Protein AF-A0A016VC95-F1 (afdb_monomer_lite)

Foldseek 3Di:
DDDPPDQDPQVVPDPAPADWDWDADPVGRTHIDHDDQPQWDQDPVRDTHGDPQPQDQDPVRDRDRPPPPPVRCPVDQVNLVVCLVVVNSAPDPWHWDFDADPVRDGPDIATHEDPPFDDRRSPDGDVVRVVVVVVVVPCPPVVVVVVVVVVVVVVVVVVVVVVVVVVVVVD

Secondary structure (DSSP, 8-state):
--PPP----GGGT---SSEEEEEE-TTS-EEEEEEPPTTEEE-TTSPEEEPP---EEPTTS-EE------S---S-HHHHHHHHHHT-SS-TT-EEEEEE-TTS-EEEEEEEPPTTEESSSS-EE-HHHHHHHHHHHT---HHHHHHHHHHHHHHHHHHHHHHHHHHHHH-

Sequence (171 aa):
MFQPASSSNPCAISGCQWMCVSIPNAEGEMQPECLCPDGYEEHYDGDCIPIEETAVQDARGQLIPASVPKDHSHVGVAWMKERCLAGDGCLNGGQCQDIKNEHGRVTKIICSCESPYEGIRCERMNPEKELARLLATSSRPIWMTLLFTIIFLALIVAAFFISYRYIDVIR

Radius of gyration: 30.55 Å; chains: 1; bounding box: 76×46×98 Å

Organism: NCBI:txid53326

pLDDT: mean 75.47, std 14.61, range [33.75, 95.56]

Structure (mmCIF, N/CA/C/O backbone):
data_AF-A0A016VC95-F1
#
_entry.id   AF-A0A016VC95-F1
#
loop_
_atom_site.group_PDB
_atom_site.id
_atom_site.type_symbol
_atom_site.label_atom_id
_atom_site.label_alt_id
_atom_site.label_comp_id
_atom_site.label_asym_id
_atom_site.label_entity_id
_atom_site.label_seq_id
_atom_site.pdbx_PDB_ins_code
_atom_site.Cartn_x
_atom_site.Cartn_y
_atom_site.Cartn_z
_atom_site.occupancy
_atom_site.B_iso_or_equiv
_atom_site.auth_seq_id
_atom_site.auth_comp_id
_atom_site.auth_asym_id
_atom_site.auth_atom_id
_atom_site.pdbx_PDB_model_num
ATOM 1 N N . MET A 1 1 ? 40.319 -11.242 -28.858 1.00 33.75 1 MET A N 1
ATOM 2 C CA . MET A 1 1 ? 38.955 -11.087 -28.314 1.00 33.75 1 MET A CA 1
ATOM 3 C C . MET A 1 1 ? 39.091 -11.028 -26.804 1.00 33.75 1 MET A C 1
ATOM 5 O O . MET A 1 1 ? 39.423 -12.039 -26.206 1.00 33.75 1 MET A O 1
ATOM 9 N N . PHE A 1 2 ? 38.983 -9.835 -26.221 1.00 44.56 2 PHE A N 1
ATOM 10 C CA . PHE A 1 2 ? 38.993 -9.648 -24.769 1.00 44.56 2 PHE A CA 1
ATOM 11 C C . PHE A 1 2 ? 37.550 -9.867 -24.306 1.00 44.56 2 PHE A C 1
ATOM 13 O O . PHE A 1 2 ? 36.691 -9.034 -24.580 1.00 44.56 2 PHE A O 1
ATOM 20 N N . GLN A 1 3 ? 37.249 -11.020 -23.712 1.00 41.03 3 GLN A N 1
ATOM 21 C CA . GLN A 1 3 ? 36.020 -11.154 -22.934 1.00 41.03 3 GLN A CA 1
ATOM 22 C C . GLN A 1 3 ? 36.283 -10.452 -21.598 1.00 41.03 3 GLN A C 1
ATOM 24 O O . GLN A 1 3 ? 37.210 -10.871 -20.900 1.00 41.03 3 GLN A O 1
ATOM 29 N N . PRO A 1 4 ? 35.554 -9.380 -21.239 1.00 48.00 4 PRO A N 1
ATOM 30 C CA . PRO A 1 4 ? 35.618 -8.887 -19.874 1.00 48.00 4 PRO A CA 1
ATOM 31 C C . PRO A 1 4 ? 35.149 -10.010 -18.942 1.00 48.00 4 PRO A C 1
ATOM 33 O O . PRO A 1 4 ? 34.260 -10.792 -19.293 1.00 48.00 4 PRO A O 1
ATOM 36 N N . ALA A 1 5 ? 35.811 -10.127 -17.791 1.00 52.81 5 ALA A N 1
ATOM 37 C CA . ALA A 1 5 ? 35.468 -11.107 -16.770 1.00 52.81 5 ALA A CA 1
ATOM 38 C C . ALA A 1 5 ? 33.980 -11.004 -16.406 1.00 52.81 5 ALA A C 1
ATOM 40 O O . ALA A 1 5 ? 33.376 -9.944 -16.566 1.00 52.81 5 ALA A O 1
ATOM 41 N N . SER A 1 6 ? 33.401 -12.105 -15.915 1.00 52.97 6 SER A N 1
ATOM 42 C CA . SER A 1 6 ? 32.040 -12.146 -15.377 1.00 52.97 6 SER A CA 1
ATOM 43 C C . SER A 1 6 ? 31.842 -10.973 -14.416 1.00 52.97 6 SER A C 1
ATOM 45 O O . SER A 1 6 ? 32.340 -11.023 -13.291 1.00 52.97 6 SER A O 1
ATOM 47 N N . SER A 1 7 ? 31.183 -9.901 -14.866 1.00 60.19 7 SER A N 1
ATOM 48 C CA . SER A 1 7 ? 30.931 -8.743 -14.018 1.00 60.19 7 SER A CA 1
ATOM 49 C C . SER A 1 7 ? 30.010 -9.226 -12.908 1.00 60.19 7 SER A C 1
ATOM 51 O O . SER A 1 7 ? 28.845 -9.545 -13.156 1.00 60.19 7 SER A O 1
ATOM 53 N N . SER A 1 8 ? 30.549 -9.367 -11.701 1.00 67.62 8 SER A N 1
ATOM 54 C CA . SER A 1 8 ? 29.757 -9.594 -10.500 1.00 67.62 8 SER A CA 1
ATOM 55 C C . SER A 1 8 ? 28.670 -8.530 -10.473 1.00 67.62 8 SER A C 1
ATOM 57 O O . SER A 1 8 ? 29.003 -7.349 -10.497 1.00 67.62 8 SER A O 1
ATOM 59 N N . ASN A 1 9 ? 27.396 -8.930 -10.490 1.00 71.12 9 ASN A N 1
ATOM 60 C CA . ASN A 1 9 ? 26.292 -7.985 -10.373 1.00 71.12 9 ASN A CA 1
ATOM 61 C C . ASN A 1 9 ? 26.462 -7.232 -9.040 1.00 71.12 9 ASN A C 1
ATOM 63 O O . ASN A 1 9 ? 26.278 -7.854 -7.990 1.00 71.12 9 ASN A O 1
ATOM 67 N N . PRO A 1 10 ? 26.820 -5.937 -9.051 1.00 74.44 10 PRO A N 1
AT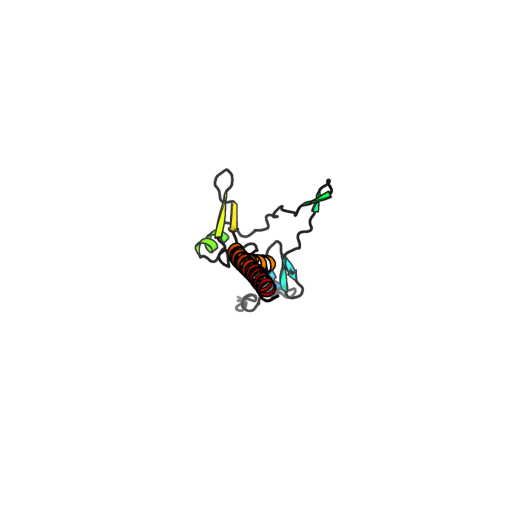OM 68 C CA . PRO A 1 10 ? 27.115 -5.209 -7.821 1.00 74.44 10 PRO A CA 1
ATOM 69 C C . PRO A 1 10 ? 25.865 -5.063 -6.939 1.00 74.44 10 PRO A C 1
ATOM 71 O O . PRO A 1 10 ? 25.970 -5.009 -5.717 1.00 74.44 10 PRO A O 1
ATOM 74 N N . CYS A 1 11 ? 24.673 -5.124 -7.541 1.00 77.94 11 CYS A N 1
ATOM 75 C CA . CYS A 1 11 ? 23.395 -5.097 -6.837 1.00 77.94 11 CYS A CA 1
ATOM 76 C C . CYS A 1 11 ? 23.025 -6.414 -6.141 1.00 77.94 11 CYS A C 1
ATOM 78 O O . CYS A 1 11 ? 22.038 -6.472 -5.416 1.00 77.94 11 CYS A O 1
ATOM 80 N N . ALA A 1 12 ? 23.785 -7.496 -6.348 1.00 73.81 12 ALA A N 1
ATOM 81 C CA . ALA A 1 12 ? 23.517 -8.766 -5.673 1.00 73.81 12 ALA A CA 1
ATOM 82 C C . ALA A 1 12 ? 23.889 -8.738 -4.178 1.00 73.81 12 ALA A C 1
ATOM 84 O O . ALA A 1 12 ? 23.423 -9.587 -3.423 1.00 73.81 12 ALA A O 1
ATOM 85 N N . ILE A 1 13 ? 24.737 -7.789 -3.763 1.00 69.12 13 ILE A N 1
ATOM 86 C CA . ILE A 1 13 ? 25.249 -7.659 -2.387 1.00 69.12 13 ILE A CA 1
ATOM 87 C C . ILE A 1 13 ? 24.727 -6.374 -1.716 1.00 69.12 13 ILE A C 1
ATOM 89 O O . ILE A 1 13 ? 24.803 -6.233 -0.499 1.00 69.12 13 ILE A O 1
ATOM 93 N N . SER A 1 14 ? 24.166 -5.435 -2.481 1.00 67.19 14 SER A N 1
ATOM 94 C CA . SER A 1 14 ? 23.637 -4.181 -1.941 1.00 67.19 14 SER A CA 1
ATOM 95 C C . SER A 1 14 ? 22.365 -4.414 -1.120 1.00 67.19 14 SER A C 1
ATOM 97 O O . SER A 1 14 ? 21.407 -5.003 -1.620 1.00 67.19 14 SER A O 1
ATOM 99 N N . GLY A 1 15 ? 22.320 -3.895 0.107 1.00 68.38 15 GLY A N 1
ATOM 100 C CA . GLY A 1 15 ? 21.146 -3.933 0.988 1.00 68.38 15 GLY A CA 1
ATOM 101 C C . GLY A 1 15 ? 20.076 -2.882 0.667 1.00 68.38 15 GLY A C 1
ATOM 102 O O . GLY A 1 15 ? 19.422 -2.409 1.588 1.00 68.38 15 GLY A O 1
ATOM 103 N N . CYS A 1 16 ? 19.923 -2.474 -0.599 1.00 72.69 16 CYS A N 1
ATOM 104 C CA . CYS A 1 16 ? 18.989 -1.410 -0.973 1.00 72.69 16 CYS A CA 1
ATOM 105 C C . CYS A 1 16 ? 17.546 -1.793 -0.623 1.00 72.69 16 CYS A C 1
ATOM 107 O O . CYS A 1 16 ? 17.076 -2.874 -0.981 1.00 72.69 16 CYS A O 1
ATOM 109 N N . GLN A 1 17 ? 16.819 -0.870 0.006 1.00 70.75 17 GLN A N 1
ATOM 110 C CA . GLN A 1 17 ? 15.420 -1.076 0.381 1.00 70.75 17 GLN A CA 1
ATOM 111 C C . GLN A 1 17 ? 14.477 -1.139 -0.837 1.00 70.75 17 GLN A C 1
ATOM 113 O O . GLN A 1 17 ? 13.483 -1.866 -0.806 1.00 70.75 17 GLN A O 1
ATOM 118 N N . TRP A 1 18 ? 14.780 -0.387 -1.904 1.00 72.94 18 TRP A N 1
ATOM 119 C CA . TRP A 1 18 ? 13.865 -0.169 -3.032 1.00 72.94 18 TRP A CA 1
ATOM 120 C C . TRP A 1 18 ? 14.411 -0.650 -4.374 1.00 72.94 18 TRP A C 1
ATOM 122 O O . TRP A 1 18 ? 14.009 -1.704 -4.866 1.00 72.94 18 TRP A O 1
ATOM 132 N N . MET A 1 19 ? 15.297 0.129 -4.994 1.00 79.19 19 MET A N 1
ATOM 133 C CA . MET A 1 19 ? 15.866 -0.175 -6.303 1.00 79.19 19 MET A CA 1
ATOM 134 C C . MET A 1 19 ? 17.382 -0.050 -6.240 1.00 79.19 19 MET A C 1
ATOM 136 O O . MET A 1 19 ? 17.891 0.901 -5.661 1.00 79.19 19 MET A O 1
ATOM 140 N N . CYS A 1 20 ? 18.092 -1.000 -6.848 1.00 81.62 20 CYS A N 1
ATOM 141 C CA . CYS A 1 20 ? 19.530 -0.903 -7.064 1.00 81.62 20 CYS A CA 1
ATOM 142 C C . CYS A 1 20 ? 19.821 -0.800 -8.555 1.00 81.62 20 CYS A C 1
ATOM 144 O O . CYS A 1 20 ? 19.288 -1.578 -9.354 1.00 81.62 20 CYS A O 1
ATOM 146 N N . VAL A 1 21 ? 20.693 0.133 -8.915 1.00 84.50 21 VAL A N 1
ATOM 147 C CA . VAL A 1 21 ? 21.229 0.289 -10.264 1.00 84.50 21 VAL A CA 1
ATOM 148 C C . VAL A 1 21 ? 22.749 0.189 -10.227 1.00 84.50 21 VAL A C 1
ATOM 150 O O . VAL A 1 21 ? 23.387 0.540 -9.243 1.00 84.50 21 VAL A O 1
ATOM 153 N N . SER A 1 22 ? 23.345 -0.331 -1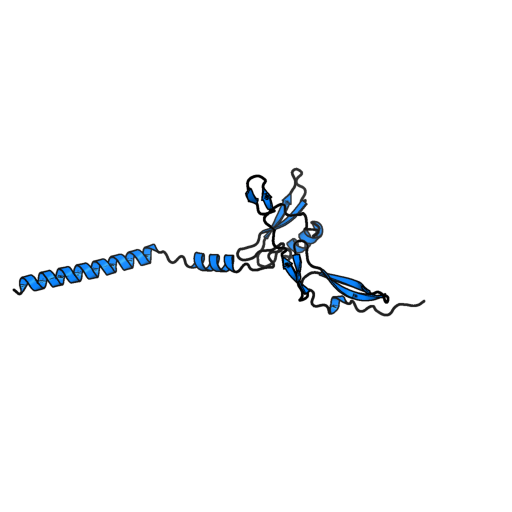1.296 1.00 84.81 22 SER A N 1
ATOM 154 C CA . SER A 1 22 ? 24.798 -0.448 -11.414 1.00 84.81 22 SER A CA 1
ATOM 155 C C . SER A 1 22 ? 25.350 0.715 -12.239 1.00 84.81 22 SER A C 1
ATOM 157 O O . SER A 1 22 ? 25.070 0.776 -13.441 1.00 84.81 22 SER A O 1
ATOM 159 N N . ILE A 1 23 ? 26.131 1.605 -11.627 1.00 83.69 23 ILE A N 1
ATOM 160 C CA . ILE A 1 23 ? 26.685 2.808 -12.267 1.00 83.69 23 ILE A CA 1
ATOM 161 C C . ILE A 1 23 ? 28.218 2.706 -12.337 1.00 83.69 23 ILE A C 1
ATOM 163 O O . ILE A 1 23 ? 28.844 2.309 -11.354 1.00 83.69 23 ILE A O 1
ATOM 167 N N . PRO A 1 24 ? 28.853 3.014 -13.483 1.00 83.06 24 PRO A N 1
ATOM 168 C CA . PRO A 1 24 ? 30.310 3.039 -13.582 1.00 83.06 24 PRO A CA 1
ATOM 169 C C . PRO A 1 24 ? 30.907 4.258 -12.855 1.00 83.06 24 PRO A C 1
ATOM 171 O O . PRO A 1 24 ? 30.435 5.380 -13.040 1.00 83.06 24 PRO A O 1
ATOM 174 N N . ASN A 1 25 ? 31.971 4.055 -12.072 1.00 79.88 25 ASN A N 1
ATOM 175 C CA . ASN A 1 25 ? 32.770 5.144 -11.492 1.00 79.88 25 ASN A CA 1
ATOM 176 C C . ASN A 1 25 ? 33.700 5.798 -12.539 1.00 79.88 25 ASN A C 1
ATOM 178 O O . ASN A 1 25 ? 33.730 5.403 -13.708 1.00 79.88 25 ASN A O 1
ATOM 182 N N . ALA A 1 26 ? 34.475 6.808 -12.122 1.00 81.06 26 ALA A N 1
ATOM 183 C CA . ALA A 1 26 ? 35.408 7.530 -12.996 1.00 81.06 26 ALA A CA 1
ATOM 184 C C . ALA A 1 26 ? 36.492 6.618 -13.611 1.00 81.06 26 ALA A C 1
ATOM 186 O O . ALA A 1 26 ? 37.034 6.918 -14.675 1.00 81.06 26 ALA A O 1
ATOM 187 N N . GLU A 1 27 ? 36.767 5.487 -12.966 1.00 80.88 27 GLU A N 1
ATOM 188 C CA . GLU A 1 27 ? 37.722 4.460 -13.370 1.00 80.88 27 GLU A CA 1
ATOM 189 C C . GLU A 1 27 ? 37.092 3.352 -14.244 1.00 80.88 27 GLU A C 1
ATOM 191 O O . GLU A 1 27 ? 37.810 2.505 -14.776 1.00 80.88 27 GLU A O 1
ATOM 196 N N . GLY A 1 28 ? 35.767 3.372 -14.446 1.00 75.88 28 GLY A N 1
ATOM 197 C CA . GLY A 1 28 ? 35.016 2.405 -15.256 1.00 75.88 28 GLY A CA 1
ATOM 198 C C . GLY A 1 28 ? 34.601 1.119 -14.526 1.00 75.88 28 GLY A C 1
ATOM 199 O O . GLY A 1 28 ? 34.115 0.184 -15.165 1.00 75.88 28 GLY A O 1
ATOM 200 N N . GLU A 1 29 ? 34.774 1.051 -13.208 1.00 80.19 29 GLU A N 1
ATOM 201 C CA . GLU A 1 29 ? 34.301 -0.036 -12.349 1.00 80.19 29 GLU A CA 1
ATOM 202 C C . GLU A 1 29 ? 32.818 0.151 -11.994 1.00 80.19 29 GLU A C 1
ATOM 204 O O . GLU A 1 29 ? 32.375 1.246 -11.652 1.00 80.19 29 GLU A O 1
ATOM 209 N N . MET A 1 30 ? 32.037 -0.931 -12.058 1.00 78.88 30 MET A N 1
ATOM 210 C CA . MET A 1 30 ? 30.594 -0.901 -11.790 1.00 78.88 30 MET A CA 1
ATOM 211 C C . MET A 1 30 ? 30.319 -0.914 -10.281 1.00 78.88 30 MET A C 1
ATOM 213 O O . MET A 1 30 ? 30.624 -1.901 -9.611 1.00 78.88 30 MET A O 1
ATOM 217 N N . GLN A 1 31 ? 29.688 0.138 -9.763 1.00 82.12 31 GLN A N 1
ATOM 218 C CA . GLN A 1 31 ? 29.276 0.264 -8.363 1.00 82.12 31 GLN A CA 1
ATOM 219 C C . GLN A 1 31 ? 27.747 0.176 -8.222 1.00 82.12 31 GLN A C 1
ATOM 221 O O . GLN A 1 31 ? 27.030 0.555 -9.150 1.00 82.12 31 GLN A O 1
ATOM 226 N N . PRO A 1 32 ? 27.225 -0.362 -7.105 1.00 83.38 32 PRO A N 1
ATOM 227 C CA . PRO A 1 32 ? 25.795 -0.347 -6.831 1.00 83.38 32 PRO A CA 1
ATOM 228 C C . PRO A 1 32 ? 25.375 1.014 -6.268 1.00 83.38 32 PRO A C 1
ATOM 230 O O . PRO A 1 32 ? 26.013 1.526 -5.352 1.00 83.38 32 PRO A O 1
ATOM 233 N N . GLU A 1 33 ? 24.272 1.555 -6.768 1.00 83.69 33 GLU A N 1
ATOM 234 C CA . GLU A 1 33 ? 23.639 2.773 -6.265 1.00 83.69 33 GLU A CA 1
ATOM 235 C C . GLU A 1 33 ? 22.174 2.479 -5.932 1.00 83.69 33 GLU A C 1
ATOM 237 O O . GLU A 1 33 ? 21.452 1.876 -6.737 1.00 83.69 33 GLU A O 1
ATOM 242 N N . CYS A 1 34 ? 21.747 2.853 -4.724 1.00 81.81 34 CYS A N 1
ATOM 243 C CA . CYS A 1 34 ? 20.370 2.682 -4.278 1.00 81.81 34 CYS A CA 1
ATOM 244 C C . CYS A 1 34 ? 19.548 3.904 -4.693 1.00 81.81 34 CYS A C 1
ATOM 246 O O . CYS A 1 34 ? 19.919 5.030 -4.391 1.00 81.81 34 CYS A O 1
ATOM 248 N N . LEU A 1 35 ? 18.417 3.684 -5.360 1.00 81.75 35 LEU A N 1
ATOM 249 C CA . LEU A 1 35 ? 17.508 4.755 -5.758 1.00 81.75 35 LEU A CA 1
ATOM 250 C C . LEU A 1 35 ? 16.230 4.713 -4.928 1.00 81.75 35 LEU A C 1
ATOM 252 O O . LEU A 1 35 ? 15.617 3.651 -4.754 1.00 81.75 35 LEU A O 1
ATOM 256 N N . CYS A 1 36 ? 15.811 5.892 -4.472 1.00 79.50 36 CYS A N 1
ATOM 257 C CA . CYS A 1 36 ? 14.536 6.076 -3.802 1.00 79.50 36 CYS A CA 1
ATOM 258 C C . CYS A 1 36 ? 13.382 6.206 -4.801 1.00 79.50 36 CYS A C 1
ATOM 260 O O . CYS A 1 36 ? 13.561 6.749 -5.894 1.00 79.50 36 CYS A O 1
ATOM 262 N N . PRO A 1 37 ? 12.187 5.699 -4.448 1.00 71.69 37 PRO A N 1
ATOM 263 C CA . PRO A 1 37 ? 10.993 5.923 -5.244 1.00 71.69 37 PRO A CA 1
ATOM 264 C C . PRO A 1 37 ? 10.626 7.408 -5.237 1.00 71.69 37 PRO A C 1
ATOM 266 O O . PRO A 1 37 ? 10.889 8.130 -4.276 1.00 71.69 37 PRO A O 1
ATOM 269 N N . ASP A 1 38 ? 9.969 7.862 -6.296 1.00 64.62 38 ASP A N 1
ATOM 270 C CA . ASP A 1 38 ? 9.523 9.245 -6.372 1.00 64.62 38 ASP A CA 1
ATOM 271 C C . ASP A 1 38 ? 8.610 9.619 -5.182 1.00 64.62 38 ASP A C 1
ATOM 273 O O . ASP A 1 38 ? 7.774 8.831 -4.728 1.00 64.62 38 ASP A O 1
ATOM 277 N N . GLY A 1 39 ? 8.746 10.855 -4.692 1.00 62.31 39 GLY A N 1
ATOM 278 C CA . GLY A 1 39 ? 8.086 11.308 -3.461 1.00 62.31 39 GLY A CA 1
ATOM 279 C C . GLY A 1 39 ? 8.852 10.950 -2.184 1.00 62.31 39 GLY A C 1
ATOM 280 O O . GLY A 1 39 ? 8.385 11.272 -1.093 1.00 62.31 39 GLY A O 1
ATOM 281 N N . TYR A 1 40 ? 10.024 10.329 -2.319 1.00 71.19 40 TYR A N 1
ATOM 282 C CA . TYR A 1 40 ? 10.961 10.065 -1.238 1.00 71.19 40 TYR A CA 1
ATOM 283 C C . TYR A 1 40 ? 12.327 10.688 -1.554 1.00 71.19 40 TYR A C 1
ATOM 285 O O . TYR A 1 40 ? 12.731 10.770 -2.713 1.00 71.19 40 TYR A O 1
ATOM 293 N N . GLU A 1 41 ? 13.024 11.138 -0.519 1.00 77.50 41 GLU A N 1
ATOM 294 C CA . GLU A 1 41 ? 14.411 11.590 -0.576 1.00 77.50 41 GLU A CA 1
ATOM 295 C C . GLU A 1 41 ? 15.324 10.596 0.145 1.00 77.50 41 GLU A C 1
ATOM 297 O O . GLU A 1 41 ? 14.902 9.870 1.050 1.00 77.50 41 GLU A O 1
ATOM 302 N N . GLU A 1 42 ? 16.577 10.538 -0.296 1.00 75.94 42 GLU A N 1
ATOM 303 C CA . GLU A 1 42 ? 17.598 9.709 0.332 1.00 75.94 42 GLU A CA 1
ATOM 304 C C . GLU A 1 42 ? 18.018 10.338 1.666 1.00 75.94 42 GLU A C 1
ATOM 306 O O . GLU A 1 42 ? 18.434 11.498 1.730 1.00 75.94 42 GLU A O 1
ATOM 311 N N . HIS A 1 43 ? 17.886 9.573 2.745 1.00 77.00 43 HIS A N 1
ATOM 312 C CA . HIS A 1 43 ? 18.376 9.939 4.063 1.00 77.00 43 HIS A CA 1
ATOM 313 C C . HIS A 1 43 ? 19.867 9.612 4.194 1.00 77.00 43 HIS A C 1
ATOM 315 O O . HIS A 1 43 ? 20.404 8.781 3.469 1.00 77.00 43 HIS A O 1
ATOM 321 N N . TYR A 1 44 ? 20.539 10.220 5.172 1.00 66.56 44 TYR A N 1
ATOM 322 C CA . TYR A 1 44 ? 21.982 10.053 5.388 1.00 66.56 44 TYR A CA 1
ATOM 323 C C . TYR A 1 44 ? 22.434 8.597 5.612 1.00 66.56 44 TYR A C 1
ATOM 325 O O . TYR A 1 44 ? 23.604 8.292 5.393 1.00 66.56 44 TYR A O 1
ATOM 333 N N . ASP A 1 45 ? 21.517 7.713 6.012 1.00 68.19 45 ASP A N 1
ATOM 334 C CA . ASP A 1 45 ? 21.768 6.284 6.229 1.00 68.19 45 ASP A CA 1
ATOM 335 C C . ASP A 1 45 ? 21.504 5.410 4.980 1.00 68.19 45 ASP A C 1
ATOM 337 O O . ASP A 1 45 ? 21.640 4.189 5.044 1.00 68.19 45 ASP A O 1
ATOM 341 N N . GLY A 1 46 ? 21.136 6.008 3.837 1.00 66.88 46 GLY A N 1
ATOM 342 C CA . GLY A 1 46 ? 20.747 5.297 2.607 1.00 66.88 46 GLY A CA 1
ATOM 343 C C . GLY A 1 46 ? 19.292 4.801 2.598 1.00 66.88 46 GLY A C 1
ATOM 344 O O . GLY A 1 46 ? 18.864 4.135 1.653 1.00 66.88 46 GLY A O 1
ATOM 345 N N . ASP A 1 47 ? 18.528 5.129 3.642 1.00 71.75 47 ASP A N 1
ATOM 346 C CA . ASP A 1 47 ? 17.093 4.866 3.739 1.00 71.75 47 ASP A CA 1
ATOM 347 C C . ASP A 1 47 ? 16.285 5.936 3.001 1.00 71.75 47 ASP A C 1
ATOM 349 O O . ASP A 1 47 ? 16.643 7.111 2.982 1.00 71.75 47 ASP A O 1
ATOM 353 N N . CYS A 1 48 ? 15.148 5.552 2.426 1.00 77.94 48 CYS A N 1
ATOM 354 C CA . CYS A 1 48 ? 14.282 6.491 1.719 1.00 77.94 48 CYS A CA 1
ATOM 355 C C . CYS A 1 48 ? 13.215 7.058 2.659 1.00 77.94 48 CYS A C 1
ATOM 357 O O . CYS A 1 48 ? 12.345 6.321 3.134 1.00 77.94 48 CYS A O 1
ATOM 359 N N . ILE A 1 49 ? 13.238 8.372 2.888 1.00 74.94 49 ILE A N 1
ATOM 360 C CA . ILE A 1 49 ? 12.246 9.082 3.708 1.00 74.94 49 ILE A CA 1
ATOM 361 C C . ILE A 1 49 ? 11.263 9.851 2.822 1.00 74.94 49 ILE A C 1
ATOM 363 O O . ILE A 1 49 ? 11.649 10.338 1.765 1.00 74.94 49 ILE A O 1
ATOM 367 N N . PRO A 1 50 ? 9.972 9.933 3.184 1.00 67.75 50 PRO A N 1
ATOM 368 C CA . PRO A 1 50 ? 9.004 10.673 2.385 1.00 67.75 50 PRO A CA 1
ATOM 369 C C . PRO A 1 50 ? 9.363 12.158 2.380 1.00 67.75 50 PRO A C 1
ATOM 371 O O . PRO A 1 50 ? 9.657 12.726 3.429 1.00 67.75 50 PRO A O 1
ATOM 374 N N . ILE A 1 51 ? 9.273 12.792 1.214 1.00 71.12 51 ILE A N 1
ATOM 375 C CA . ILE A 1 51 ? 9.389 14.245 1.113 1.00 71.12 51 ILE A CA 1
ATOM 376 C C . ILE A 1 51 ? 8.194 14.832 1.869 1.00 71.12 51 ILE A C 1
ATOM 378 O O . ILE A 1 51 ? 7.046 14.590 1.490 1.00 71.12 51 ILE A O 1
ATOM 382 N N . GLU A 1 52 ? 8.447 15.572 2.951 1.00 59.03 52 GLU A N 1
ATOM 383 C CA . GLU A 1 52 ? 7.382 16.256 3.685 1.00 59.03 52 GLU A CA 1
ATOM 384 C C . GLU A 1 52 ? 6.648 17.205 2.728 1.00 59.03 52 GLU A C 1
ATOM 386 O O . GLU A 1 52 ? 7.230 18.132 2.155 1.00 59.03 52 GLU A O 1
ATOM 391 N N . GLU A 1 53 ? 5.353 16.947 2.514 1.00 55.91 53 GLU A N 1
ATOM 392 C CA . GLU A 1 53 ? 4.489 17.802 1.708 1.00 55.91 53 GLU A CA 1
ATOM 393 C C . GLU A 1 53 ? 4.436 19.190 2.354 1.00 55.91 53 GLU A C 1
ATOM 395 O O . GLU A 1 53 ? 3.688 19.437 3.301 1.00 55.91 53 GLU A O 1
ATOM 400 N N . THR A 1 54 ? 5.241 20.123 1.844 1.00 47.56 54 THR A N 1
ATOM 401 C CA . THR A 1 54 ? 5.114 21.532 2.214 1.00 47.56 54 THR A CA 1
ATOM 402 C C . THR A 1 54 ? 3.707 21.995 1.839 1.00 47.56 54 THR A C 1
ATOM 404 O O . THR A 1 54 ? 3.349 22.107 0.667 1.00 47.56 54 THR A O 1
ATOM 407 N N . ALA A 1 55 ? 2.869 22.214 2.853 1.00 51.59 55 ALA A N 1
ATOM 408 C CA . ALA A 1 55 ? 1.533 22.759 2.683 1.00 51.59 55 ALA A CA 1
ATOM 409 C C . ALA A 1 55 ? 1.648 24.152 2.051 1.00 51.59 55 ALA A C 1
ATOM 411 O O . ALA A 1 55 ? 2.131 25.100 2.675 1.00 51.59 55 ALA A O 1
ATOM 412 N N . VAL A 1 56 ? 1.230 24.277 0.793 1.00 52.19 56 VAL A N 1
ATOM 413 C CA . VAL A 1 56 ? 1.257 25.557 0.087 1.00 52.19 56 VAL A CA 1
ATOM 414 C C . VAL A 1 56 ? 0.035 26.358 0.532 1.00 52.19 56 VAL A C 1
ATOM 416 O O . VAL A 1 56 ? -1.099 25.878 0.466 1.00 52.19 56 VAL A O 1
ATOM 419 N N . GLN A 1 57 ? 0.257 27.582 1.013 1.00 49.31 57 GLN A N 1
ATOM 420 C CA . GLN A 1 57 ? -0.833 28.516 1.291 1.00 49.31 57 GLN A CA 1
ATOM 421 C C . GLN A 1 57 ? -1.405 29.035 -0.033 1.00 49.31 57 GLN A C 1
ATOM 423 O O . GLN A 1 57 ? -0.677 29.600 -0.849 1.00 49.31 57 GLN A O 1
ATOM 428 N N . ASP A 1 58 ? -2.711 28.865 -0.239 1.00 50.66 58 ASP A N 1
ATOM 429 C CA . ASP A 1 58 ? -3.434 29.545 -1.321 1.00 50.66 58 ASP A CA 1
ATOM 430 C C . ASP A 1 58 ? -3.398 31.074 -1.116 1.00 50.66 58 ASP A C 1
ATOM 432 O O . ASP A 1 58 ? -3.185 31.563 -0.006 1.00 50.66 58 ASP A O 1
ATOM 436 N N . ALA A 1 59 ? -3.705 31.853 -2.156 1.00 59.28 59 ALA A N 1
ATOM 437 C CA . ALA A 1 59 ? -3.858 33.312 -2.125 1.00 59.28 59 ALA A CA 1
ATOM 438 C C . ALA A 1 59 ? -4.888 33.819 -1.085 1.00 59.28 59 ALA A C 1
ATOM 440 O O . ALA A 1 59 ? -4.994 35.020 -0.842 1.00 59.28 59 ALA A O 1
ATOM 441 N N . ARG A 1 60 ? -5.655 32.909 -0.470 1.00 63.00 60 ARG A N 1
ATOM 442 C CA . ARG A 1 60 ? -6.629 33.148 0.607 1.00 63.00 60 ARG A CA 1
ATOM 443 C C . ARG A 1 60 ? -6.126 32.736 2.000 1.00 63.00 60 ARG A C 1
ATOM 445 O O . ARG A 1 60 ? -6.893 32.801 2.955 1.00 63.00 60 ARG A O 1
ATOM 452 N N . GLY A 1 61 ? -4.865 32.312 2.130 1.00 54.97 61 GLY A N 1
ATOM 453 C CA . GLY A 1 61 ? -4.231 31.939 3.402 1.00 54.97 61 GLY A CA 1
ATOM 454 C C . GLY A 1 61 ? -4.633 30.564 3.947 1.00 54.97 61 GLY A C 1
ATOM 455 O O . GLY A 1 61 ? -4.361 30.262 5.107 1.00 54.97 61 GLY A O 1
ATOM 456 N N . GLN A 1 62 ? -5.288 29.726 3.142 1.00 55.66 62 GLN A N 1
ATOM 457 C CA . GLN A 1 62 ? -5.660 28.370 3.539 1.00 55.66 62 GLN A CA 1
ATOM 458 C C . GLN A 1 62 ? -4.505 27.411 3.224 1.00 55.66 62 GLN A C 1
ATOM 460 O O . GLN A 1 62 ? -4.021 27.392 2.093 1.00 55.66 62 GLN A O 1
ATOM 465 N N . LEU A 1 63 ? -4.055 26.637 4.220 1.00 54.03 63 LEU A N 1
ATOM 466 C CA . LEU A 1 63 ? -3.100 25.545 4.016 1.00 54.03 63 LEU A CA 1
ATOM 467 C C . LEU A 1 63 ? -3.801 24.453 3.210 1.00 54.03 63 LEU A C 1
ATOM 469 O O . LEU A 1 63 ? -4.673 23.757 3.733 1.00 54.03 63 LEU A O 1
ATOM 473 N N . ILE A 1 64 ? -3.455 24.334 1.934 1.00 53.75 64 ILE A N 1
ATOM 474 C CA . ILE A 1 64 ? -3.915 23.233 1.099 1.00 53.75 64 ILE A CA 1
ATOM 475 C C . ILE A 1 64 ? -2.776 22.204 1.119 1.00 53.75 64 ILE A C 1
ATOM 477 O O . ILE A 1 64 ? -1.646 22.573 0.780 1.00 53.75 64 ILE A O 1
ATOM 481 N N . PRO A 1 65 ? -3.006 20.938 1.532 1.00 49.31 65 PRO A N 1
ATOM 482 C CA . PRO A 1 65 ? -2.037 19.887 1.238 1.00 49.31 65 PRO A CA 1
ATOM 483 C C . PRO A 1 65 ? -1.829 19.938 -0.267 1.00 49.31 65 PRO A C 1
ATOM 485 O O . PRO A 1 65 ? -2.829 20.010 -0.990 1.00 49.31 65 PRO A O 1
ATOM 488 N N . ALA A 1 66 ? -0.581 19.979 -0.737 1.00 48.31 66 ALA A N 1
ATOM 489 C CA . ALA A 1 66 ? -0.248 20.005 -2.157 1.00 48.31 66 ALA A CA 1
ATOM 490 C C . ALA A 1 66 ? -0.642 18.663 -2.801 1.00 48.31 66 ALA A C 1
ATOM 492 O O . ALA A 1 66 ? 0.172 17.910 -3.306 1.00 48.31 66 ALA A O 1
ATOM 493 N N . SER A 1 67 ? -1.940 18.381 -2.799 1.00 47.59 67 SER A N 1
ATOM 494 C CA . SER A 1 67 ? -2.648 17.241 -3.351 1.00 47.59 67 SER A CA 1
ATOM 495 C C . SER A 1 67 ? -2.825 17.446 -4.847 1.00 47.59 67 SER A C 1
ATOM 497 O O . SER A 1 67 ? -3.879 17.207 -5.431 1.00 47.59 67 SER A O 1
ATOM 499 N N . VAL A 1 68 ? -1.748 17.869 -5.494 1.00 40.81 68 VAL A N 1
ATOM 500 C CA . VAL A 1 68 ? -1.457 17.294 -6.787 1.00 40.81 68 VAL A CA 1
ATOM 501 C C . VAL A 1 68 ? -0.573 16.112 -6.428 1.00 40.81 68 VAL A C 1
ATOM 503 O O . VAL A 1 68 ? 0.587 16.339 -6.085 1.00 40.81 68 VAL A O 1
ATOM 506 N N . PRO A 1 69 ? -1.082 14.865 -6.464 1.00 45.56 69 PRO A N 1
ATOM 507 C CA . PRO A 1 69 ? -0.188 13.738 -6.625 1.00 45.56 69 PRO A CA 1
ATOM 508 C C . PRO A 1 69 ? 0.587 14.076 -7.893 1.00 45.56 69 PRO A C 1
ATOM 510 O O . PRO A 1 69 ? 0.044 13.974 -8.992 1.00 45.56 69 PRO A O 1
ATOM 513 N N . LYS A 1 70 ? 1.804 14.615 -7.758 1.00 44.31 70 LYS A N 1
ATOM 514 C CA . LYS A 1 70 ? 2.711 14.687 -8.893 1.00 44.31 70 LYS A CA 1
ATOM 515 C C . LYS A 1 70 ? 2.751 13.251 -9.400 1.00 44.31 70 LYS A C 1
ATOM 517 O O . LYS A 1 70 ? 2.859 12.337 -8.582 1.00 44.31 70 LYS A O 1
ATOM 522 N N . ASP A 1 71 ? 2.515 13.062 -10.696 1.00 46.06 71 ASP A N 1
ATOM 523 C CA . ASP A 1 71 ? 2.445 11.767 -11.383 1.00 46.06 71 ASP A CA 1
ATOM 524 C C . ASP A 1 71 ? 3.815 11.065 -11.340 1.00 46.06 71 ASP A C 1
ATOM 526 O O . ASP A 1 71 ? 4.498 10.875 -12.336 1.00 46.06 71 ASP A O 1
ATOM 530 N N . HIS A 1 72 ? 4.222 10.715 -10.133 1.00 45.94 72 HIS A N 1
ATOM 531 C CA . HIS A 1 72 ? 5.502 10.171 -9.721 1.00 45.94 72 HIS A CA 1
ATOM 532 C C . HIS A 1 72 ? 5.444 8.640 -9.650 1.00 45.94 72 HIS A C 1
ATOM 534 O O . HIS A 1 72 ? 6.395 7.951 -9.311 1.00 45.94 72 HIS A O 1
ATOM 540 N N . SER A 1 73 ? 4.315 8.047 -10.039 1.00 49.06 73 SER A N 1
ATOM 541 C CA . SER A 1 73 ? 4.290 6.624 -10.336 1.00 49.06 73 SER A CA 1
ATOM 542 C C . SER A 1 73 ? 4.769 6.416 -11.772 1.00 49.06 73 SER A C 1
ATOM 544 O O . SER A 1 73 ? 3.979 6.168 -12.681 1.00 49.06 73 SER A O 1
ATOM 546 N N . HIS A 1 74 ? 6.086 6.467 -11.981 1.00 52.25 74 HIS A N 1
ATOM 547 C CA . HIS A 1 74 ? 6.716 5.850 -13.155 1.00 52.25 74 HIS A CA 1
ATOM 548 C C . HIS A 1 74 ? 6.608 4.312 -13.131 1.00 52.25 74 HIS A C 1
ATOM 550 O O . HIS A 1 74 ? 7.121 3.629 -14.020 1.00 52.25 74 HIS A O 1
ATOM 556 N N . VAL A 1 75 ? 5.912 3.739 -12.140 1.00 59.78 75 VAL A N 1
ATOM 557 C CA . VAL A 1 75 ? 5.538 2.330 -12.126 1.00 59.78 75 VAL A CA 1
ATOM 558 C C . VAL A 1 75 ? 4.532 2.099 -13.249 1.00 59.78 75 VAL A C 1
ATOM 560 O O . VAL A 1 75 ? 3.339 2.382 -13.132 1.00 59.78 75 VAL A O 1
ATOM 563 N N . GLY A 1 76 ? 5.033 1.596 -14.376 1.00 68.38 76 GLY A N 1
ATOM 564 C CA . GLY A 1 76 ? 4.213 1.335 -15.548 1.00 68.38 76 GLY A CA 1
ATOM 565 C C . GLY A 1 76 ? 2.992 0.484 -15.198 1.00 68.38 76 GLY A C 1
ATOM 566 O O . GLY A 1 76 ? 3.101 -0.525 -14.500 1.00 68.38 76 GLY A O 1
ATOM 567 N N . VAL A 1 77 ? 1.830 0.861 -15.739 1.00 80.31 77 VAL A N 1
ATOM 568 C CA . VAL A 1 77 ? 0.552 0.142 -15.564 1.00 80.31 77 VAL A CA 1
ATOM 569 C C . VAL A 1 77 ? 0.709 -1.357 -15.826 1.00 80.31 77 VAL A C 1
ATOM 571 O O . VAL A 1 77 ? 0.123 -2.172 -15.121 1.00 80.31 77 VAL A O 1
ATOM 574 N N . ALA A 1 78 ? 1.528 -1.725 -16.815 1.00 81.00 78 ALA A N 1
ATOM 575 C CA . ALA A 1 78 ? 1.822 -3.116 -17.145 1.00 81.00 78 ALA A CA 1
ATOM 576 C C . ALA A 1 78 ? 2.536 -3.855 -16.001 1.00 81.00 78 ALA A C 1
ATOM 578 O O . ALA A 1 78 ? 2.098 -4.936 -15.618 1.00 81.00 78 ALA A O 1
ATOM 579 N N . TRP A 1 79 ? 3.576 -3.250 -15.421 1.00 83.50 79 TRP A N 1
ATOM 580 C CA . TRP A 1 79 ? 4.318 -3.842 -14.310 1.00 83.50 79 TRP A CA 1
ATOM 581 C C . TRP A 1 79 ? 3.430 -3.987 -13.076 1.00 83.50 79 TRP A C 1
ATOM 583 O O . TRP A 1 79 ? 3.324 -5.070 -12.508 1.00 83.50 79 TRP A O 1
ATOM 593 N N . MET A 1 80 ? 2.711 -2.924 -12.698 1.00 83.94 80 MET A N 1
ATOM 594 C CA . MET A 1 80 ? 1.851 -2.968 -11.511 1.00 83.94 80 MET A CA 1
ATOM 595 C C . MET A 1 80 ? 0.730 -3.998 -11.670 1.00 83.94 80 MET A C 1
ATOM 597 O O . MET A 1 80 ? 0.389 -4.699 -10.720 1.00 83.94 80 MET A O 1
ATOM 601 N N . LYS A 1 81 ? 0.206 -4.158 -12.890 1.00 88.75 81 LYS A N 1
ATOM 602 C CA . LYS A 1 81 ? -0.798 -5.174 -13.202 1.00 88.75 81 LYS A CA 1
ATOM 603 C C . LYS A 1 81 ? -0.280 -6.591 -12.965 1.00 88.75 81 LYS A C 1
ATOM 605 O O . LYS A 1 81 ? -0.997 -7.384 -12.362 1.00 88.75 81 LYS A O 1
ATOM 610 N N . GLU A 1 82 ? 0.936 -6.914 -13.402 1.00 87.69 82 GLU A N 1
ATOM 611 C CA . GLU A 1 82 ? 1.530 -8.235 -13.152 1.00 87.69 82 GLU A CA 1
ATOM 612 C C . GLU A 1 82 ? 1.696 -8.510 -11.657 1.00 87.69 82 GLU A C 1
ATOM 614 O O . GLU A 1 82 ? 1.311 -9.576 -11.183 1.00 87.69 82 GLU A O 1
ATOM 619 N N . ARG A 1 83 ? 2.185 -7.530 -10.894 1.00 88.00 83 ARG A N 1
ATOM 620 C CA . ARG A 1 83 ? 2.380 -7.657 -9.440 1.00 88.00 83 ARG A CA 1
ATOM 621 C C . ARG A 1 83 ? 1.054 -7.810 -8.693 1.00 88.00 83 ARG A C 1
ATOM 623 O O . ARG A 1 83 ? 0.913 -8.646 -7.806 1.00 88.00 83 ARG A O 1
ATOM 630 N N . CYS A 1 84 ? 0.035 -7.049 -9.086 1.00 89.31 84 CYS A N 1
ATOM 631 C CA . CYS A 1 84 ? -1.315 -7.190 -8.543 1.00 89.31 84 CYS A CA 1
ATOM 632 C C . CYS A 1 84 ? -1.910 -8.579 -8.804 1.00 89.31 84 CYS A C 1
ATOM 634 O O . CYS A 1 84 ? -2.541 -9.144 -7.916 1.00 89.31 84 CYS A O 1
ATOM 636 N N . LEU A 1 85 ? -1.675 -9.154 -9.987 1.00 90.62 85 LEU A N 1
ATOM 637 C CA . LEU A 1 85 ? -2.098 -10.521 -10.311 1.00 90.62 85 LEU A CA 1
ATOM 638 C C . LEU A 1 85 ? -1.288 -11.582 -9.551 1.00 90.62 85 LEU A C 1
ATOM 640 O O . LEU A 1 85 ? -1.842 -12.615 -9.186 1.00 90.62 85 LEU A O 1
ATOM 644 N N . ALA A 1 86 ? -0.008 -11.318 -9.282 1.00 89.69 86 ALA A N 1
ATOM 645 C CA . ALA A 1 86 ? 0.848 -12.163 -8.451 1.00 89.69 86 ALA A CA 1
ATOM 646 C C . ALA A 1 86 ? 0.526 -12.066 -6.945 1.00 89.69 86 ALA A C 1
ATOM 648 O O . ALA A 1 86 ? 1.012 -12.879 -6.161 1.00 89.69 86 ALA A O 1
ATOM 649 N N . GLY A 1 87 ? -0.303 -11.098 -6.536 1.00 86.81 87 GLY A N 1
ATOM 650 C CA . GLY A 1 87 ? -0.695 -10.878 -5.143 1.00 86.81 87 GLY A CA 1
ATOM 651 C C . GLY A 1 87 ? 0.320 -10.088 -4.315 1.00 86.81 87 GLY A C 1
ATOM 652 O O . GLY A 1 87 ? 0.147 -9.960 -3.108 1.00 86.81 87 GLY A O 1
ATOM 653 N N . ASP A 1 88 ? 1.361 -9.539 -4.942 1.00 85.88 88 ASP A N 1
ATOM 654 C CA . ASP A 1 88 ? 2.417 -8.770 -4.279 1.00 85.88 88 ASP A CA 1
ATOM 655 C C . ASP A 1 88 ? 2.516 -7.320 -4.779 1.00 85.88 88 ASP A C 1
ATOM 657 O O . ASP A 1 88 ? 3.480 -6.615 -4.479 1.00 85.88 88 ASP A O 1
ATOM 661 N N . GLY A 1 89 ? 1.513 -6.848 -5.524 1.00 85.44 89 GLY A N 1
ATOM 662 C CA . GLY A 1 89 ? 1.386 -5.455 -5.963 1.00 85.44 89 GLY A CA 1
ATOM 663 C C . GLY A 1 89 ? 1.191 -4.495 -4.792 1.00 85.44 89 GLY A C 1
ATOM 664 O O . GLY A 1 89 ? 2.000 -3.584 -4.608 1.00 85.44 89 GLY A O 1
ATOM 665 N N . CYS A 1 90 ? 0.172 -4.750 -3.973 1.00 89.44 90 CYS A N 1
ATOM 666 C CA . CYS A 1 90 ? -0.107 -4.014 -2.744 1.00 89.44 90 CYS A CA 1
ATOM 667 C C . CYS A 1 90 ? 0.210 -4.899 -1.539 1.00 89.44 90 CYS A C 1
ATOM 669 O O . CYS A 1 90 ? -0.297 -6.012 -1.420 1.00 89.44 90 CYS A O 1
ATOM 671 N N . LEU A 1 91 ? 1.082 -4.413 -0.666 1.00 87.88 91 LEU A N 1
ATOM 672 C CA . LEU A 1 91 ? 1.543 -5.114 0.523 1.00 87.88 91 LEU A CA 1
ATOM 673 C C . LEU A 1 91 ? 0.515 -4.988 1.655 1.00 87.88 91 LEU A C 1
ATOM 675 O O . LEU A 1 91 ? -0.443 -4.220 1.565 1.00 87.88 91 LEU A O 1
ATOM 679 N N . ASN A 1 92 ? 0.711 -5.757 2.728 1.00 88.50 92 ASN A N 1
ATOM 680 C CA . ASN A 1 92 ? -0.028 -5.615 3.988 1.00 88.50 92 ASN A CA 1
ATOM 681 C C . ASN A 1 92 ? -1.567 -5.595 3.848 1.00 88.50 92 ASN A C 1
ATOM 683 O O . ASN A 1 92 ? -2.255 -4.835 4.524 1.00 88.50 92 ASN A O 1
ATOM 687 N N . GLY A 1 93 ? -2.115 -6.425 2.952 1.00 84.12 93 GLY A N 1
ATOM 688 C CA . GLY A 1 93 ? -3.565 -6.531 2.737 1.00 84.12 93 GLY A CA 1
ATOM 689 C C . GLY A 1 93 ? -4.170 -5.418 1.874 1.00 84.12 93 GLY A C 1
ATOM 690 O O . GLY A 1 93 ? -5.391 -5.344 1.740 1.00 84.12 93 GLY A O 1
ATOM 691 N N . GLY A 1 94 ? -3.343 -4.565 1.263 1.00 89.19 94 GLY A N 1
ATOM 692 C CA . GLY A 1 94 ? -3.809 -3.555 0.322 1.00 89.19 94 GLY A CA 1
ATOM 693 C C . GLY A 1 94 ? -4.472 -4.162 -0.920 1.00 89.19 94 GLY A C 1
ATOM 694 O O . GLY A 1 94 ? -4.086 -5.224 -1.406 1.00 89.19 94 GLY A O 1
ATOM 695 N N . GLN A 1 95 ? -5.470 -3.468 -1.464 1.00 91.88 95 GLN A N 1
ATOM 696 C CA . GLN A 1 95 ? -6.196 -3.883 -2.664 1.00 91.88 95 GLN A CA 1
ATOM 697 C C . GLN A 1 95 ? -5.775 -3.059 -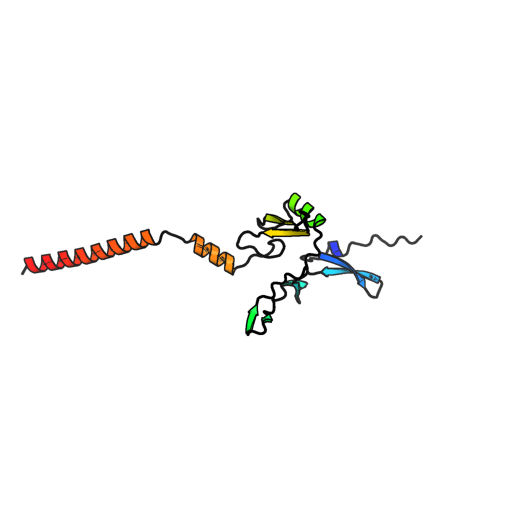3.877 1.00 91.88 95 GLN A C 1
ATOM 699 O O . GLN A 1 95 ? -5.752 -1.830 -3.823 1.00 91.88 95 GLN A O 1
ATOM 704 N N . CYS A 1 96 ? -5.499 -3.725 -4.996 1.00 91.00 96 CYS A N 1
ATOM 705 C CA . CYS A 1 96 ? -5.221 -3.044 -6.256 1.00 91.00 96 CYS A CA 1
ATOM 706 C C . CYS A 1 96 ? -6.503 -2.466 -6.866 1.00 91.00 96 CYS A C 1
ATOM 708 O O . CYS A 1 96 ? -7.490 -3.182 -7.040 1.00 91.00 96 CYS A O 1
ATOM 710 N N . GLN A 1 97 ? -6.473 -1.186 -7.230 1.00 90.12 97 GLN A N 1
ATOM 711 C CA . GLN A 1 97 ? -7.572 -0.492 -7.894 1.00 90.12 97 GLN A CA 1
ATOM 712 C C . GLN A 1 97 ? -7.126 0.104 -9.227 1.00 90.12 97 GLN A C 1
ATOM 714 O O . GLN A 1 97 ? -6.186 0.898 -9.298 1.00 90.12 97 GLN A O 1
ATOM 719 N N . ASP A 1 98 ? -7.861 -0.243 -10.280 1.00 88.94 98 ASP A N 1
ATOM 720 C CA . ASP A 1 98 ? -7.662 0.297 -11.619 1.00 88.94 98 ASP A CA 1
ATOM 721 C C . ASP A 1 98 ? -8.358 1.654 -11.748 1.00 88.94 98 ASP A C 1
ATOM 723 O O . ASP A 1 98 ? -9.589 1.742 -11.741 1.00 88.94 98 ASP A O 1
ATOM 727 N N . ILE A 1 99 ? -7.583 2.713 -11.959 1.00 86.44 99 ILE A N 1
ATOM 728 C CA . ILE A 1 99 ? -8.121 4.024 -12.316 1.00 86.44 99 ILE A CA 1
ATOM 729 C C . ILE A 1 99 ? -8.215 4.104 -13.833 1.00 86.44 99 ILE A C 1
ATOM 731 O O . ILE A 1 99 ? -7.220 3.971 -14.550 1.00 86.44 99 ILE A O 1
ATOM 735 N N . LYS A 1 100 ? -9.440 4.296 -14.321 1.00 87.00 100 LYS A N 1
ATOM 736 C CA . LYS A 1 100 ? -9.762 4.358 -15.746 1.00 87.00 100 LYS A CA 1
ATOM 737 C C . LYS A 1 100 ? -10.083 5.789 -16.155 1.00 87.00 100 LYS A C 1
ATOM 739 O O . LYS A 1 100 ? -10.738 6.515 -15.415 1.00 87.00 100 LYS A O 1
ATOM 744 N N . ASN A 1 101 ? -9.669 6.164 -17.359 1.00 85.62 101 ASN A N 1
ATOM 745 C CA . ASN A 1 101 ? -10.098 7.412 -17.989 1.00 85.62 101 ASN A CA 1
ATOM 746 C C . ASN A 1 101 ? -11.553 7.329 -18.473 1.00 85.62 101 ASN A C 1
ATOM 748 O O . ASN A 1 101 ? -12.140 6.250 -18.526 1.00 85.62 101 ASN A O 1
ATOM 752 N N . GLU A 1 102 ? -12.083 8.457 -18.955 1.00 89.19 102 GLU A N 1
ATOM 753 C CA . GLU A 1 102 ? -13.399 8.569 -19.612 1.00 89.19 102 GLU A CA 1
ATOM 754 C C . GLU A 1 102 ? -13.608 7.545 -20.745 1.00 89.19 102 GLU A C 1
ATOM 756 O O . GLU A 1 102 ? -14.721 7.105 -21.008 1.00 89.19 102 GLU A O 1
ATOM 761 N N . HIS A 1 103 ? -12.517 7.106 -21.378 1.00 87.19 103 HIS A N 1
ATOM 762 C CA . HIS A 1 103 ? -12.513 6.118 -22.459 1.00 87.19 103 HIS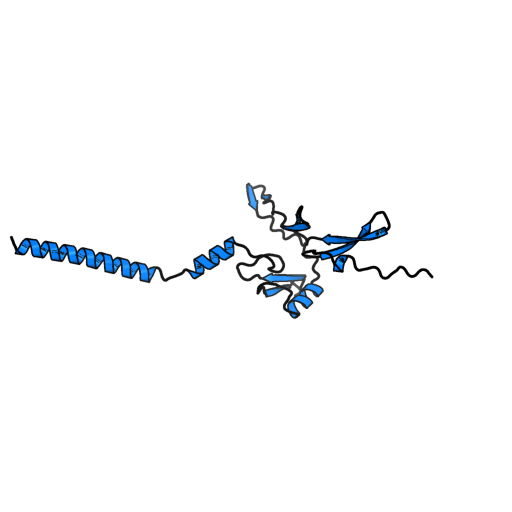 A CA 1
ATOM 763 C C . HIS A 1 103 ? -12.378 4.662 -21.963 1.00 87.19 103 HIS A C 1
ATOM 765 O O . HIS A 1 103 ? -12.125 3.757 -22.755 1.00 87.19 103 HIS A O 1
ATOM 771 N N . GLY A 1 104 ? -12.449 4.417 -20.651 1.00 83.38 104 GLY A N 1
ATOM 772 C CA . GLY A 1 104 ? -12.352 3.084 -20.042 1.00 83.38 104 GLY A CA 1
ATOM 773 C C . GLY A 1 104 ? -10.947 2.467 -20.012 1.00 83.38 104 GLY A C 1
ATOM 774 O O . GLY A 1 104 ? -10.779 1.352 -19.516 1.00 83.38 104 GLY A O 1
ATOM 775 N N . ARG A 1 105 ? -9.922 3.172 -20.510 1.00 82.69 105 ARG A N 1
ATOM 776 C CA . ARG A 1 105 ? -8.519 2.733 -20.454 1.00 82.69 105 ARG A CA 1
ATOM 777 C C . ARG A 1 105 ? -7.949 2.954 -19.054 1.00 82.69 105 ARG A C 1
ATOM 779 O O . ARG A 1 105 ? -8.054 4.062 -18.536 1.00 82.69 105 ARG A O 1
ATOM 786 N N . VAL A 1 106 ? -7.303 1.928 -18.493 1.00 83.81 106 VAL A N 1
ATOM 787 C CA . VAL A 1 106 ? -6.558 2.031 -17.228 1.00 83.81 106 VAL A CA 1
ATOM 788 C C . VAL A 1 106 ? -5.352 2.945 -17.427 1.00 83.81 106 VAL A C 1
ATOM 790 O O . VAL A 1 106 ?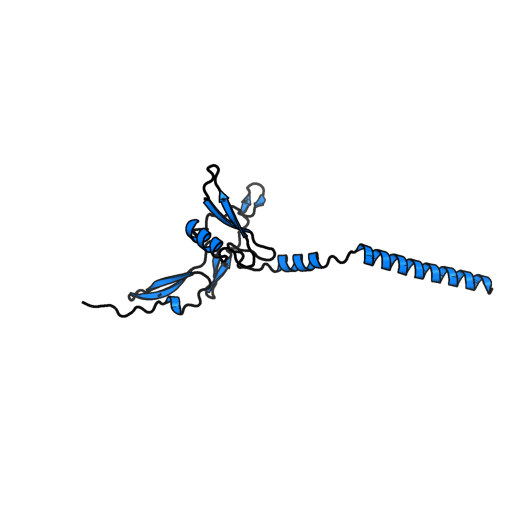 -4.497 2.660 -18.265 1.00 83.81 106 VAL A O 1
ATOM 793 N N . THR A 1 107 ? -5.303 4.046 -16.686 1.00 80.50 107 THR A N 1
ATOM 794 C CA . THR A 1 107 ? -4.187 5.001 -16.703 1.00 80.50 107 THR A CA 1
ATOM 795 C C . THR A 1 107 ? -3.221 4.80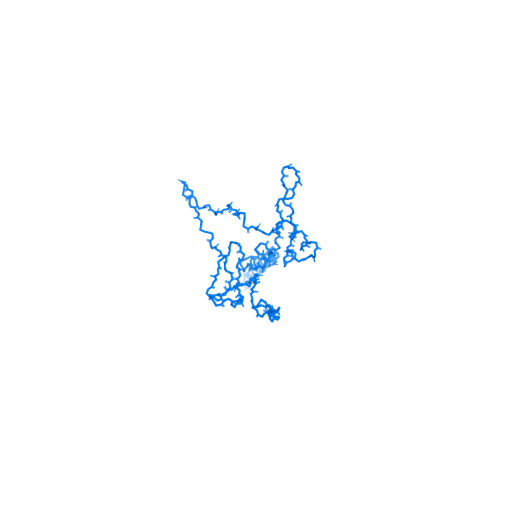7 -15.563 1.00 80.50 107 THR A C 1
ATOM 797 O O . THR A 1 107 ? -2.031 5.044 -15.739 1.00 80.50 107 THR A O 1
ATOM 800 N N . LYS A 1 108 ? -3.712 4.340 -14.417 1.00 82.19 108 LYS A N 1
ATOM 801 C CA . LYS A 1 108 ? -2.885 3.991 -13.267 1.00 82.19 108 LYS A CA 1
ATOM 802 C C . LYS A 1 108 ? -3.546 2.892 -12.453 1.00 82.19 108 LYS A C 1
ATOM 804 O O . LYS A 1 108 ? -4.770 2.773 -12.443 1.00 82.19 108 LYS A O 1
ATOM 809 N N . ILE A 1 109 ? -2.723 2.112 -11.768 1.00 84.25 109 ILE A N 1
ATOM 810 C CA . ILE A 1 109 ? -3.167 1.138 -10.773 1.00 84.25 109 ILE A CA 1
ATOM 811 C C . ILE A 1 109 ? -2.659 1.646 -9.432 1.00 84.25 109 ILE A C 1
ATOM 813 O O . ILE A 1 109 ? -1.459 1.862 -9.276 1.00 84.25 109 ILE A O 1
ATOM 817 N N . ILE A 1 110 ? -3.577 1.895 -8.503 1.00 86.69 110 ILE A N 1
ATOM 818 C CA . ILE A 1 110 ? -3.269 2.412 -7.167 1.00 86.69 110 ILE A CA 1
ATOM 819 C C . ILE A 1 110 ? -3.567 1.350 -6.112 1.00 86.69 110 ILE A C 1
ATOM 821 O O . ILE A 1 110 ? -4.429 0.496 -6.315 1.00 86.69 110 ILE A O 1
ATOM 825 N N . CYS A 1 111 ? -2.881 1.419 -4.975 1.00 86.75 111 CYS A N 1
ATOM 826 C CA . CYS A 1 111 ? -3.176 0.569 -3.831 1.00 86.75 111 CYS A CA 1
ATOM 827 C C . CYS A 1 111 ? -4.134 1.261 -2.863 1.00 86.75 111 CYS A C 1
ATOM 829 O O . CYS A 1 111 ? -3.901 2.383 -2.422 1.00 86.75 111 CYS A O 1
ATOM 831 N N . SER A 1 112 ? -5.213 0.569 -2.510 1.00 90.81 112 SER A N 1
ATOM 832 C CA . SER A 1 112 ? -6.099 0.930 -1.410 1.00 90.81 112 SER A CA 1
ATOM 833 C C . SER A 1 112 ? -5.656 0.173 -0.167 1.00 90.81 112 SER A C 1
ATOM 835 O O . SER A 1 112 ? -5.859 -1.034 -0.062 1.00 90.81 112 SER A O 1
ATOM 837 N N . CYS A 1 113 ? -4.993 0.879 0.744 1.00 89.12 113 CYS A N 1
ATOM 838 C CA . CYS A 1 113 ? -4.386 0.277 1.924 1.00 89.12 113 CYS A CA 1
ATOM 839 C C . CYS A 1 113 ? -5.403 0.006 3.029 1.00 89.12 113 CYS A C 1
ATOM 841 O O . CYS A 1 113 ? -6.254 0.848 3.327 1.00 89.12 113 CYS A O 1
ATOM 843 N N . GLU A 1 114 ? -5.287 -1.160 3.667 1.00 89.94 114 GLU A N 1
ATOM 844 C CA . GLU A 1 114 ? -6.022 -1.443 4.893 1.00 89.94 114 GLU A CA 1
ATOM 845 C C . GLU A 1 114 ? -5.381 -0.675 6.054 1.00 89.94 114 GLU A C 1
ATOM 847 O O . GLU A 1 114 ? -4.165 -0.698 6.236 1.00 89.94 114 GLU A O 1
ATOM 852 N N . SER A 1 115 ? -6.195 0.007 6.863 1.00 85.62 115 SER A N 1
ATOM 853 C CA . SER A 1 115 ? -5.698 0.688 8.063 1.00 85.62 115 SER A CA 1
ATOM 854 C C . SER A 1 115 ? -5.052 -0.328 9.017 1.00 85.62 115 SER A C 1
ATOM 856 O O . SER A 1 115 ? -5.699 -1.328 9.348 1.00 85.62 115 SER A O 1
ATOM 858 N N . PRO A 1 116 ? -3.823 -0.100 9.513 1.00 87.94 116 PRO A N 1
ATOM 859 C CA . PRO A 1 116 ? -3.136 1.195 9.620 1.00 87.94 116 PRO A CA 1
ATOM 860 C C . PRO A 1 116 ? -2.054 1.466 8.560 1.00 87.94 116 PRO A C 1
ATOM 862 O O . PRO A 1 116 ? -1.212 2.337 8.765 1.00 87.94 116 PRO A O 1
ATOM 865 N N . TYR A 1 117 ? -2.035 0.732 7.450 1.00 85.81 117 TYR A N 1
ATOM 866 C CA . TYR A 1 117 ? -0.974 0.843 6.454 1.00 85.81 117 TYR A CA 1
ATOM 867 C C . TYR A 1 117 ? -1.173 2.015 5.479 1.00 85.81 117 TYR A C 1
ATOM 869 O O . TYR A 1 117 ? -2.296 2.397 5.144 1.00 85.81 117 TYR A O 1
ATOM 877 N N . GLU A 1 118 ? -0.060 2.579 5.018 1.00 84.38 118 GLU A N 1
ATOM 878 C CA . GLU A 1 118 ? 0.060 3.729 4.120 1.00 84.38 118 GLU A CA 1
ATOM 879 C C . GLU A 1 118 ? 1.245 3.554 3.156 1.00 84.38 118 GLU A C 1
ATOM 881 O O . GLU A 1 118 ? 2.064 2.643 3.299 1.00 84.38 118 GLU A O 1
ATOM 886 N N . GLY A 1 119 ? 1.338 4.440 2.163 1.00 78.38 119 GLY A N 1
ATOM 887 C CA . GLY A 1 119 ? 2.355 4.402 1.112 1.00 78.38 119 GLY A CA 1
ATOM 888 C C . GLY A 1 119 ? 1.775 4.054 -0.257 1.00 78.38 119 GLY A C 1
ATOM 889 O O . GLY A 1 119 ? 0.568 3.861 -0.409 1.00 78.38 119 GLY A O 1
ATOM 890 N N . ILE A 1 120 ? 2.638 3.980 -1.270 1.00 80.88 120 ILE A N 1
ATOM 891 C CA . ILE A 1 120 ? 2.220 3.747 -2.666 1.00 80.88 120 ILE A CA 1
ATOM 892 C C . ILE A 1 120 ? 1.767 2.293 -2.856 1.00 80.88 120 ILE A C 1
ATOM 894 O O . ILE A 1 120 ? 0.867 2.004 -3.646 1.00 80.88 120 ILE A O 1
ATOM 898 N N . ARG A 1 121 ? 2.380 1.378 -2.105 1.00 84.25 121 ARG A N 1
ATOM 899 C CA . ARG A 1 121 ? 2.128 -0.064 -2.085 1.00 84.25 121 ARG A CA 1
ATOM 900 C C . ARG A 1 121 ? 1.738 -0.554 -0.691 1.00 84.25 121 ARG A C 1
ATOM 902 O O . ARG A 1 121 ? 1.814 -1.753 -0.448 1.00 84.25 121 ARG A O 1
ATOM 909 N N . CYS A 1 122 ? 1.292 0.330 0.204 1.00 87.12 122 CYS A N 1
ATOM 910 C CA . CYS A 1 122 ? 0.928 -0.001 1.589 1.00 87.12 122 CYS A CA 1
ATOM 911 C C . CYS A 1 122 ? 2.088 -0.585 2.407 1.00 87.12 122 CYS A C 1
ATOM 913 O O . CYS A 1 122 ? 1.893 -1.404 3.302 1.00 87.12 122 CYS A O 1
ATOM 915 N N . GLU A 1 123 ? 3.310 -0.196 2.067 1.00 83.94 123 GLU A N 1
ATOM 916 C CA . GLU A 1 123 ? 4.554 -0.679 2.653 1.00 83.94 123 GLU A CA 1
ATOM 917 C C . GLU A 1 123 ? 4.769 -0.221 4.101 1.00 83.94 123 GLU A C 1
ATOM 919 O O . GLU A 1 123 ? 5.472 -0.889 4.857 1.00 83.94 123 GLU A O 1
ATOM 924 N N . ARG A 1 124 ? 4.169 0.905 4.500 1.00 80.06 124 ARG A N 1
ATOM 925 C CA . ARG A 1 124 ? 4.434 1.565 5.779 1.00 80.06 124 ARG A CA 1
ATOM 926 C C . ARG A 1 124 ? 3.259 1.421 6.719 1.00 80.06 124 ARG A C 1
ATOM 928 O O . ARG A 1 124 ? 2.112 1.485 6.303 1.00 80.06 124 ARG A O 1
ATOM 935 N N . MET A 1 125 ? 3.547 1.278 8.004 1.00 83.31 125 MET A N 1
ATOM 936 C CA . MET A 1 125 ? 2.543 1.312 9.060 1.00 83.31 125 MET A CA 1
ATOM 937 C C . MET A 1 125 ? 2.481 2.722 9.649 1.00 83.31 125 MET A C 1
ATOM 939 O O . MET A 1 125 ? 3.517 3.265 10.030 1.00 83.31 125 MET A O 1
ATOM 943 N N . ASN A 1 126 ? 1.290 3.317 9.727 1.00 82.75 126 ASN A N 1
ATOM 944 C CA . ASN A 1 126 ? 1.098 4.597 10.397 1.00 82.75 126 ASN A CA 1
ATOM 945 C C . ASN A 1 126 ? 0.735 4.359 11.880 1.00 82.75 126 ASN A C 1
ATOM 947 O O . ASN A 1 126 ? -0.353 3.842 12.165 1.00 82.75 126 ASN A O 1
ATOM 951 N N . PRO A 1 127 ? 1.604 4.752 12.831 1.00 82.75 127 PRO A N 1
ATOM 952 C CA . PRO A 1 127 ? 1.389 4.496 14.255 1.00 82.75 127 PRO A CA 1
ATOM 953 C C . PRO A 1 127 ? 0.176 5.247 14.824 1.00 82.75 127 PRO A C 1
ATOM 955 O O . PRO A 1 127 ? -0.484 4.755 15.739 1.00 82.75 127 PRO A O 1
ATOM 958 N N . GLU A 1 128 ? -0.183 6.410 14.272 1.00 83.44 128 GLU A N 1
ATOM 959 C CA . GLU A 1 128 ? -1.366 7.160 14.712 1.00 83.44 128 GLU A CA 1
ATOM 960 C C . GLU A 1 128 ? -2.656 6.424 14.341 1.00 83.44 128 GLU A C 1
ATOM 962 O O . GLU A 1 128 ? -3.588 6.317 15.144 1.00 83.44 128 GLU A O 1
ATOM 967 N N . LYS A 1 129 ? -2.700 5.857 13.129 1.00 83.50 129 LYS A N 1
ATOM 968 C CA . LYS A 1 129 ? -3.836 5.050 12.668 1.00 83.50 129 LYS A CA 1
ATOM 969 C C . LYS A 1 129 ? -3.933 3.723 13.411 1.00 83.50 129 LYS A C 1
ATOM 971 O O . LYS A 1 129 ? -5.043 3.258 13.673 1.00 83.50 129 LYS A O 1
ATOM 976 N N . GLU A 1 130 ? -2.803 3.129 13.785 1.00 86.38 130 GLU A N 1
ATOM 977 C CA . GLU A 1 130 ? -2.778 1.937 14.635 1.00 86.38 130 GLU A CA 1
ATOM 978 C C . GLU A 1 130 ? -3.372 2.236 16.012 1.00 86.38 130 GLU A C 1
ATOM 980 O O . GLU A 1 130 ? -4.278 1.530 16.465 1.00 86.38 130 GLU A O 1
ATOM 985 N N . LEU A 1 131 ? -2.940 3.333 16.638 1.00 84.88 131 LEU A N 1
ATOM 986 C CA . LEU A 1 131 ? -3.494 3.785 17.908 1.00 84.88 131 LEU A CA 1
ATOM 987 C C . LEU A 1 131 ? -5.004 4.035 17.797 1.00 84.88 131 LEU A C 1
ATOM 989 O O . LEU A 1 131 ? -5.773 3.571 18.641 1.00 84.88 131 LEU A O 1
ATOM 993 N N . ALA A 1 132 ? -5.454 4.696 16.727 1.00 82.44 132 ALA A N 1
ATOM 994 C CA . ALA A 1 132 ? -6.874 4.914 16.469 1.00 82.44 132 ALA A CA 1
ATOM 995 C C . ALA A 1 132 ? -7.654 3.593 16.319 1.00 82.44 132 ALA A C 1
ATOM 997 O O . ALA A 1 132 ? -8.756 3.464 16.858 1.00 82.44 132 ALA A O 1
ATOM 998 N N . ARG A 1 133 ? -7.085 2.582 15.648 1.00 81.38 133 ARG A N 1
ATOM 999 C CA . ARG A 1 133 ? -7.688 1.244 15.515 1.00 81.38 133 ARG A CA 1
ATOM 1000 C C . ARG A 1 133 ? -7.794 0.540 16.868 1.00 81.38 133 ARG A C 1
ATOM 1002 O O . ARG A 1 133 ? -8.844 -0.031 17.172 1.00 81.38 133 ARG A O 1
ATOM 1009 N N . LEU A 1 134 ? -6.755 0.605 17.700 1.00 82.25 134 LEU A N 1
ATOM 1010 C CA . LEU A 1 134 ? -6.772 0.040 19.054 1.00 82.25 134 LEU A CA 1
ATOM 1011 C C . LEU A 1 134 ? -7.852 0.699 19.922 1.00 82.25 134 LEU A C 1
ATOM 1013 O O . LEU A 1 134 ? -8.614 0.004 20.598 1.00 82.25 134 LEU A O 1
ATOM 1017 N N . LEU A 1 135 ? -7.984 2.025 19.842 1.00 79.81 135 LEU A N 1
ATOM 1018 C CA . LEU A 1 135 ? -9.027 2.771 20.549 1.00 79.81 135 LEU A CA 1
ATOM 1019 C C . LEU A 1 135 ? -10.435 2.412 20.052 1.00 79.81 135 LEU A C 1
ATOM 1021 O O . LEU A 1 135 ? -11.324 2.178 20.869 1.00 79.81 135 LEU A O 1
ATOM 1025 N N . ALA A 1 136 ? -10.639 2.296 18.737 1.00 73.69 136 ALA A N 1
ATOM 1026 C CA . ALA A 1 136 ? -11.928 1.914 18.153 1.00 73.69 136 ALA A CA 1
ATOM 1027 C C . ALA A 1 136 ? -12.347 0.476 18.522 1.00 73.69 136 ALA A C 1
ATOM 1029 O O . ALA A 1 136 ? -13.525 0.199 18.768 1.00 73.69 136 ALA A O 1
ATOM 1030 N N . THR A 1 137 ? -11.377 -0.438 18.610 1.00 65.44 137 THR A N 1
ATOM 1031 C CA . THR A 1 137 ? -11.614 -1.837 19.004 1.00 65.44 137 THR A CA 1
ATOM 1032 C C . THR A 1 137 ? -11.933 -1.957 20.502 1.00 65.44 137 THR A C 1
ATOM 1034 O O . THR A 1 137 ? -12.625 -2.882 20.921 1.00 65.44 137 THR A O 1
ATOM 1037 N N . SER A 1 138 ? -11.531 -0.972 21.314 1.00 64.19 138 SER A N 1
ATOM 1038 C CA . SER A 1 138 ? -11.896 -0.833 22.732 1.00 64.19 138 SER A CA 1
ATOM 1039 C C . SER A 1 138 ? -13.305 -0.244 22.941 1.00 64.19 138 SER A C 1
ATOM 1041 O O . SER A 1 138 ? -13.587 0.424 23.935 1.00 64.19 138 SER A O 1
ATOM 1043 N N . SER A 1 139 ? -14.245 -0.501 22.029 1.00 61.69 139 SER A N 1
ATOM 1044 C CA . SER A 1 139 ? -15.660 -0.177 22.236 1.00 61.69 139 SER A CA 1
ATOM 1045 C C . SER A 1 139 ? -16.336 -1.243 23.106 1.00 61.69 139 SER A C 1
ATOM 1047 O O . SER A 1 139 ? -17.276 -1.927 22.705 1.00 61.69 139 SER A O 1
ATOM 1049 N N . ARG A 1 140 ? -15.890 -1.388 24.363 1.00 66.81 140 ARG A N 1
ATOM 1050 C CA . ARG A 1 140 ? -16.777 -1.984 25.376 1.00 66.81 140 ARG A CA 1
ATOM 1051 C C . ARG A 1 140 ? -18.037 -1.114 25.427 1.00 66.81 140 ARG A C 1
ATOM 1053 O O . ARG A 1 140 ? -17.892 0.108 25.481 1.00 66.81 140 ARG A O 1
ATOM 1060 N N . PRO A 1 141 ? -19.255 -1.685 25.393 1.00 75.56 141 PRO A N 1
ATOM 1061 C CA . PRO A 1 141 ? -20.469 -0.884 25.354 1.00 75.56 141 PRO A CA 1
ATOM 1062 C C . PRO A 1 141 ? -20.534 -0.032 26.622 1.00 75.56 141 PRO A C 1
ATOM 1064 O O . PRO A 1 141 ? -20.836 -0.531 27.705 1.00 75.56 141 PRO A O 1
ATOM 1067 N N . ILE A 1 142 ? -20.252 1.264 26.466 1.00 76.25 142 ILE A N 1
ATOM 1068 C CA . ILE A 1 142 ? -20.231 2.283 27.530 1.00 76.25 142 ILE A CA 1
ATOM 1069 C C . ILE A 1 142 ? -21.551 2.271 28.316 1.00 76.25 142 ILE A C 1
ATOM 1071 O O . ILE A 1 142 ? -21.607 2.587 29.500 1.00 76.25 142 ILE A O 1
ATOM 1075 N N . TRP A 1 143 ? -22.629 1.844 27.665 1.00 80.81 143 TRP A N 1
ATOM 1076 C CA . TRP A 1 143 ? -23.935 1.711 28.283 1.00 80.81 143 TRP A CA 1
ATOM 1077 C C . TRP A 1 143 ? -23.992 0.644 29.386 1.00 80.81 143 TRP A C 1
ATOM 1079 O O . TRP A 1 143 ? -24.619 0.878 30.414 1.00 80.81 143 TRP A O 1
ATOM 1089 N N . MET A 1 144 ? -23.291 -0.487 29.237 1.00 83.69 144 MET A N 1
ATOM 1090 C CA . MET A 1 144 ? -23.263 -1.523 30.279 1.00 83.69 144 MET A CA 1
ATOM 1091 C C . MET A 1 144 ? -22.523 -1.029 31.521 1.00 83.69 144 MET A C 1
ATOM 1093 O O . MET A 1 144 ? -23.003 -1.220 32.635 1.00 83.69 144 MET A O 1
ATOM 1097 N N . THR A 1 145 ? -21.390 -0.339 31.351 1.00 85.75 145 THR A N 1
ATOM 1098 C CA . THR A 1 145 ? -20.661 0.248 32.483 1.00 85.75 145 THR A CA 1
ATOM 1099 C C . THR A 1 145 ? -21.475 1.345 33.166 1.00 85.75 145 THR A C 1
ATOM 1101 O O . THR A 1 145 ? -21.529 1.363 34.391 1.00 85.75 145 THR A O 1
ATOM 1104 N N . LEU A 1 146 ? -22.168 2.200 32.406 1.00 89.94 146 LEU A N 1
ATOM 1105 C CA . LEU A 1 146 ? -23.079 3.212 32.957 1.00 89.94 146 LEU A CA 1
ATOM 1106 C C . LEU A 1 146 ? -24.260 2.601 33.724 1.00 89.94 146 LEU A C 1
ATOM 1108 O O . LEU A 1 146 ? -24.635 3.095 34.782 1.00 89.94 146 LEU A O 1
ATOM 1112 N N . LEU A 1 147 ? -24.847 1.515 33.222 1.00 92.44 147 LEU A N 1
ATOM 1113 C CA . LEU A 1 147 ? -25.964 0.854 33.892 1.00 92.44 147 LEU A CA 1
ATOM 1114 C C . LEU A 1 147 ? -25.529 0.253 35.239 1.00 92.44 147 LEU A C 1
ATOM 1116 O O . LEU A 1 147 ? -26.207 0.457 36.247 1.00 92.44 147 LEU A O 1
ATOM 1120 N N . PHE A 1 148 ? -24.371 -0.414 35.291 1.00 91.81 148 PHE A N 1
ATOM 1121 C CA . PHE A 1 148 ? -23.838 -0.951 36.547 1.00 91.81 148 PHE A CA 1
ATOM 1122 C C . PHE A 1 148 ? -23.473 0.145 37.556 1.00 91.81 148 PHE A C 1
ATOM 1124 O O . PHE A 1 148 ? -23.751 -0.019 38.745 1.00 91.81 148 PHE A O 1
ATOM 1131 N N . THR A 1 149 ? -22.899 1.271 37.116 1.00 92.50 149 THR A N 1
ATOM 1132 C CA . THR A 1 149 ? -22.574 2.380 38.028 1.00 92.50 149 THR A CA 1
ATOM 1133 C C . THR A 1 149 ? -23.830 3.042 38.590 1.00 92.50 149 THR A C 1
ATOM 1135 O O . THR A 1 149 ? -23.877 3.318 39.787 1.00 92.50 149 THR A O 1
ATOM 1138 N N . ILE A 1 150 ? -24.878 3.230 37.780 1.00 94.81 150 ILE A N 1
ATOM 1139 C CA . ILE A 1 150 ? -26.162 3.778 38.243 1.00 94.81 150 ILE A CA 1
ATOM 1140 C C . ILE A 1 150 ? -26.816 2.850 39.274 1.00 94.81 150 ILE A C 1
ATOM 1142 O O . ILE A 1 150 ? -27.250 3.320 40.325 1.00 94.81 150 ILE A O 1
ATOM 1146 N N . ILE A 1 151 ? -26.850 1.536 39.018 1.00 95.31 151 ILE A N 1
ATOM 1147 C CA . ILE A 1 151 ? -27.409 0.558 39.967 1.00 95.31 151 ILE A CA 1
ATOM 1148 C C . ILE A 1 151 ? -26.624 0.570 41.283 1.00 95.31 151 ILE A C 1
ATOM 1150 O O . ILE A 1 151 ? -27.223 0.581 42.357 1.00 95.31 151 ILE A O 1
ATOM 1154 N N . PHE A 1 152 ? -25.293 0.612 41.218 1.00 95.06 152 PHE A N 1
ATOM 1155 C CA . PHE A 1 152 ? -24.450 0.651 42.411 1.00 95.06 152 PHE A CA 1
ATOM 1156 C C . PHE A 1 152 ? -24.692 1.913 43.254 1.00 95.06 152 PHE A C 1
ATOM 1158 O O . PHE A 1 152 ? -24.855 1.824 44.471 1.00 95.06 152 PHE A O 1
ATOM 1165 N N . LEU A 1 153 ? -24.800 3.081 42.614 1.00 95.56 153 LEU A N 1
ATOM 1166 C CA . LEU A 1 153 ? -25.136 4.332 43.299 1.00 95.56 153 LEU A CA 1
ATOM 1167 C C . LEU A 1 153 ? -26.536 4.284 43.924 1.00 95.56 153 LEU A C 1
ATOM 1169 O O . LEU A 1 153 ? -26.710 4.713 45.064 1.00 95.56 153 LEU A O 1
ATOM 1173 N N . ALA A 1 154 ? -27.521 3.715 43.224 1.00 95.19 154 ALA A N 1
ATOM 1174 C CA . ALA A 1 154 ? -28.871 3.546 43.758 1.00 95.19 154 ALA A CA 1
ATOM 1175 C C . ALA A 1 154 ? -28.893 2.643 45.003 1.00 95.19 154 ALA A C 1
ATOM 1177 O O . ALA A 1 154 ? -29.579 2.961 45.974 1.00 95.19 154 ALA A O 1
ATOM 1178 N N . LEU A 1 155 ? -28.104 1.561 45.014 1.00 94.81 155 LEU A N 1
ATOM 1179 C CA . LEU A 1 155 ? -27.963 0.678 46.177 1.00 94.81 155 LEU A CA 1
ATOM 1180 C C . LEU A 1 155 ? -27.334 1.393 47.378 1.00 94.81 155 LEU A C 1
ATOM 1182 O O . LEU A 1 155 ? -27.808 1.217 48.500 1.00 94.81 155 LEU A O 1
ATOM 1186 N N . ILE A 1 156 ? -26.317 2.232 47.156 1.00 94.50 156 ILE A N 1
ATOM 1187 C CA . ILE A 1 156 ? -25.715 3.048 48.221 1.00 94.50 156 ILE A CA 1
ATOM 1188 C C . ILE A 1 156 ? -26.762 3.991 48.820 1.00 94.50 156 ILE A C 1
ATOM 1190 O O . ILE A 1 156 ? -26.939 4.022 50.037 1.00 94.50 156 ILE A O 1
ATOM 1194 N N . VAL A 1 157 ? -27.497 4.726 47.981 1.00 93.88 157 VAL A N 1
ATOM 1195 C CA . VAL A 1 157 ? -28.544 5.653 48.442 1.00 93.88 157 VAL A CA 1
ATOM 1196 C C . VAL A 1 157 ? -29.637 4.910 49.213 1.00 93.88 157 VAL A C 1
ATOM 1198 O O . VAL A 1 157 ? -30.044 5.360 50.285 1.00 93.88 157 VAL A O 1
ATOM 1201 N N . ALA A 1 158 ? -30.075 3.748 48.725 1.00 91.62 158 ALA A N 1
ATOM 1202 C CA . ALA A 1 158 ? -31.056 2.917 49.416 1.00 91.62 158 ALA A CA 1
ATOM 1203 C C . ALA A 1 158 ? -30.550 2.449 50.792 1.00 91.62 158 ALA A C 1
ATOM 1205 O O . ALA A 1 158 ? -31.286 2.539 51.775 1.00 91.62 158 ALA A O 1
ATOM 1206 N N . ALA A 1 159 ? -29.290 2.019 50.894 1.00 90.56 159 ALA A N 1
ATOM 1207 C CA . ALA A 1 159 ? -28.685 1.608 52.160 1.00 90.56 159 ALA A CA 1
ATOM 1208 C C . ALA A 1 159 ? -28.622 2.761 53.179 1.00 90.56 159 ALA A C 1
ATOM 1210 O O . ALA A 1 159 ? -28.932 2.557 54.358 1.00 90.56 159 ALA A O 1
ATOM 1211 N N . PHE A 1 160 ? -28.300 3.980 52.732 1.00 89.88 160 PHE A N 1
ATOM 1212 C CA . PHE A 1 160 ? -28.340 5.177 53.579 1.00 89.88 160 PHE A CA 1
ATOM 1213 C C . PHE A 1 160 ? -29.761 5.491 54.060 1.00 89.88 160 PHE A C 1
ATOM 1215 O O . PHE A 1 160 ? -29.960 5.728 55.251 1.00 89.88 160 PHE A O 1
ATOM 1222 N N . PHE A 1 161 ? -30.758 5.435 53.173 1.00 87.69 161 PHE A N 1
ATOM 1223 C CA . PHE A 1 161 ? -32.159 5.665 53.541 1.00 87.69 161 PHE A CA 1
ATOM 1224 C C . PHE A 1 161 ? -32.685 4.638 54.549 1.00 87.69 161 PHE A C 1
ATOM 1226 O O . PHE A 1 161 ? -33.358 5.013 55.509 1.00 87.69 161 PHE A O 1
ATOM 1233 N N . ILE A 1 162 ? -32.372 3.354 54.354 1.00 86.44 162 ILE A N 1
ATOM 1234 C CA . ILE A 1 162 ? -32.779 2.278 55.268 1.00 86.44 162 ILE A CA 1
ATOM 1235 C C . ILE A 1 162 ? -32.117 2.464 56.636 1.00 86.44 162 ILE A C 1
ATOM 1237 O O . ILE A 1 162 ? -32.796 2.373 57.656 1.00 86.44 162 ILE A O 1
ATOM 1241 N N . SER A 1 163 ? -30.821 2.788 56.663 1.00 83.12 163 SER A N 1
ATOM 1242 C CA . SER A 1 163 ? -30.086 3.046 57.909 1.00 83.12 163 SER A CA 1
ATOM 1243 C C . SER A 1 163 ? -30.657 4.243 58.673 1.00 83.12 163 SER A C 1
ATOM 1245 O O . SER A 1 163 ? -30.853 4.161 59.882 1.00 83.12 163 SER A O 1
ATOM 1247 N N . TYR A 1 164 ? -30.992 5.331 57.973 1.00 81.12 164 TYR A N 1
ATOM 1248 C CA . TYR A 1 164 ? -31.587 6.522 58.585 1.00 81.12 164 TYR A CA 1
ATOM 1249 C C . TYR A 1 164 ? -32.966 6.225 59.188 1.00 81.12 164 TYR A C 1
ATOM 1251 O O . TYR A 1 164 ? -33.230 6.546 60.343 1.00 81.12 164 TYR A O 1
ATOM 1259 N N . ARG A 1 165 ? -33.820 5.511 58.441 1.00 76.06 165 ARG A N 1
ATOM 1260 C CA . ARG A 1 165 ? -35.138 5.068 58.922 1.00 76.06 165 ARG A CA 1
ATOM 1261 C C . ARG A 1 165 ? -35.044 4.152 60.142 1.00 76.06 165 ARG A C 1
ATOM 1263 O O . ARG A 1 165 ? -35.900 4.238 61.012 1.00 76.06 165 ARG A O 1
ATOM 1270 N N . TYR A 1 166 ? -34.034 3.285 60.213 1.00 71.50 166 TYR A N 1
ATOM 1271 C CA . TYR A 1 166 ? -33.834 2.403 61.366 1.00 71.50 166 TYR A CA 1
ATOM 1272 C C . TYR A 1 166 ? -33.383 3.159 62.622 1.00 71.50 166 TYR A C 1
ATOM 1274 O O . TYR A 1 166 ? -33.778 2.791 63.725 1.00 71.50 166 TYR A O 1
ATOM 1282 N N . ILE A 1 167 ? -32.592 4.225 62.467 1.00 64.19 167 ILE A N 1
ATOM 1283 C CA . ILE A 1 167 ? -32.162 5.078 63.585 1.00 64.19 167 ILE A CA 1
ATOM 1284 C C . ILE A 1 167 ? -33.354 5.829 64.195 1.00 64.19 167 ILE A C 1
ATOM 1286 O O . ILE A 1 167 ? -33.463 5.892 65.417 1.00 64.19 167 ILE A O 1
ATOM 1290 N N . ASP A 1 168 ? -34.276 6.333 63.370 1.00 59.53 168 ASP A N 1
ATOM 1291 C CA . ASP A 1 168 ? -35.467 7.054 63.847 1.00 59.53 168 ASP A CA 1
ATOM 1292 C C . ASP A 1 168 ? -36.460 6.165 64.620 1.00 59.53 168 ASP A C 1
ATOM 1294 O O . ASP A 1 168 ? -37.248 6.674 65.409 1.00 59.53 168 ASP A O 1
ATOM 1298 N N . VAL A 1 169 ? -36.437 4.844 64.416 1.00 58.72 169 VAL A N 1
ATOM 1299 C CA . VAL A 1 169 ? -37.350 3.891 65.082 1.00 58.72 169 VAL A CA 1
ATOM 1300 C C . VAL A 1 169 ? -36.840 3.446 66.462 1.00 58.72 169 VAL A C 1
ATOM 1302 O O . VAL A 1 169 ? -37.618 2.949 67.271 1.00 58.72 169 VAL A O 1
ATOM 1305 N N . ILE A 1 170 ? -35.544 3.608 66.746 1.00 56.41 170 ILE A N 1
ATOM 1306 C CA . ILE A 1 170 ? -34.915 3.174 68.010 1.00 56.41 170 ILE A CA 1
ATOM 1307 C C . ILE A 1 170 ? -34.861 4.316 69.052 1.00 56.41 170 ILE A C 1
ATOM 1309 O O . ILE A 1 170 ? -34.537 4.071 70.214 1.00 56.41 170 ILE A O 1
ATOM 1313 N N . ARG A 1 171 ? -35.193 5.553 68.664 1.00 45.84 171 ARG A N 1
ATOM 1314 C CA . ARG A 1 171 ? -35.221 6.731 69.544 1.00 45.84 171 ARG A CA 1
ATOM 1315 C C . ARG A 1 171 ? -36.610 6.994 70.115 1.00 45.84 171 ARG A C 1
ATOM 1317 O O . ARG A 1 171 ? -36.657 7.420 71.290 1.00 45.84 171 ARG A O 1
#

InterPro domains:
  IPR000742 EGF-like domain [PS00022] (111-122)
  IPR000742 EGF-like domain [PS01186] (111-122)
  IPR000742 EGF-like domain [PS50026] (80-123)
  IPR000742 EGF-like domain [SM00181] (10-49)
  IPR000742 EGF-like domain [SM00181] (83-123)